Protein AF-A0A3N5EZY9-F1 (afdb_monomer_lite)

Sequence (137 aa):
MDCLSPEQLVAYVRGGGADARDVEAHVRDCPACAMELLLVRETRAEGRAKAVRPATDRFRKTPPQRSSVWIPWVAAAAVLVAAVLVAMISQKPQESAPVARPPEKPKKGVPPTPEPEPKKPVPPPPIPEPPKPEPKP

pLDDT: mean 72.3, std 18.39, range [35.28, 96.88]

Secondary structure (DSSP, 8-state):
--PPPHHHHHHHHTT--TTHHHHHHHHHH-HHHHHHHHHHHHHHHHHHHHHHHHHHHHHHS----S-TTSHHHHHHHHHHHHHHHHHHHH------------------------PPPPPPPPPPPPPPPPPPPPPP-

Radius of gyration: 38.28 Å; chains: 1; bounding box: 93×30×72 Å

Structure (mmCIF, N/CA/C/O backbone):
data_AF-A0A3N5EZY9-F1
#
_entry.id   AF-A0A3N5EZY9-F1
#
loop_
_atom_site.group_PDB
_atom_site.id
_atom_site.type_symbol
_atom_site.label_atom_id
_atom_site.label_alt_id
_atom_site.label_comp_id
_atom_site.label_asym_id
_atom_site.label_entity_id
_atom_site.label_seq_id
_atom_site.pdbx_PDB_ins_code
_atom_site.Cartn_x
_atom_site.Cartn_y
_atom_site.Cartn_z
_atom_site.occupancy
_atom_site.B_iso_or_equiv
_atom_site.auth_seq_id
_atom_site.auth_comp_id
_atom_site.auth_asym_id
_atom_site.auth_atom_id
_atom_site.pdbx_PDB_model_num
ATOM 1 N N . MET A 1 1 ? 15.326 -2.380 -27.214 1.00 69.00 1 MET A N 1
ATOM 2 C CA . MET A 1 1 ? 14.221 -2.578 -26.259 1.00 69.00 1 MET A CA 1
ATOM 3 C C . MET A 1 1 ? 14.477 -1.596 -25.145 1.00 69.00 1 MET A C 1
ATOM 5 O O . MET A 1 1 ? 15.401 -1.817 -24.372 1.00 69.00 1 MET A O 1
ATOM 9 N N . ASP A 1 2 ? 13.768 -0.474 -25.152 1.00 86.69 2 ASP A N 1
ATOM 10 C CA . ASP A 1 2 ? 13.911 0.545 -24.116 1.00 86.69 2 ASP A CA 1
ATOM 11 C C . ASP A 1 2 ? 13.182 0.051 -22.866 1.00 86.69 2 ASP A C 1
ATOM 13 O O . ASP A 1 2 ? 11.977 -0.185 -22.909 1.00 86.69 2 ASP A O 1
ATOM 17 N N . CYS A 1 3 ? 13.924 -0.204 -21.788 1.00 92.62 3 CYS A N 1
ATOM 18 C CA . CYS A 1 3 ? 13.348 -0.633 -20.515 1.00 92.62 3 CYS A CA 1
ATOM 19 C C . CYS A 1 3 ? 12.581 0.516 -19.849 1.00 92.62 3 CYS A C 1
ATOM 21 O O . CYS A 1 3 ? 12.886 1.691 -20.061 1.00 92.62 3 CYS A O 1
ATOM 23 N N . LEU A 1 4 ? 11.619 0.163 -18.995 1.00 92.69 4 LEU A N 1
ATOM 24 C CA . LEU A 1 4 ? 10.955 1.124 -18.115 1.00 92.69 4 LEU A CA 1
ATOM 25 C C . LEU A 1 4 ? 11.960 1.787 -17.175 1.00 92.69 4 LEU A C 1
ATOM 27 O O . LEU A 1 4 ? 12.909 1.154 -16.710 1.00 92.69 4 LEU A O 1
ATOM 31 N N . SER A 1 5 ? 11.716 3.057 -16.854 1.00 93.12 5 SER A N 1
ATOM 32 C CA . SER A 1 5 ? 12.529 3.743 -15.857 1.00 93.12 5 SER A CA 1
ATOM 33 C C . SER A 1 5 ? 12.178 3.247 -14.441 1.00 93.12 5 SER A C 1
ATOM 35 O O . SER A 1 5 ? 11.016 2.911 -14.164 1.00 93.12 5 SER A O 1
ATOM 37 N N . PRO A 1 6 ? 13.137 3.227 -13.498 1.00 91.19 6 PRO A N 1
ATOM 38 C CA . PRO A 1 6 ? 12.869 2.840 -12.112 1.00 91.19 6 PRO A CA 1
ATOM 39 C C . PRO A 1 6 ? 11.759 3.680 -11.464 1.00 91.19 6 PRO A C 1
ATOM 41 O O . PRO A 1 6 ? 10.964 3.181 -10.664 1.00 91.19 6 PRO A O 1
ATOM 44 N N . GLU A 1 7 ? 11.659 4.957 -11.833 1.00 91.00 7 GLU A N 1
ATOM 45 C CA . GLU A 1 7 ? 10.637 5.881 -11.343 1.00 91.00 7 GLU A CA 1
ATOM 46 C C . GLU A 1 7 ? 9.235 5.461 -11.795 1.00 91.00 7 GLU A C 1
ATOM 48 O O . GLU A 1 7 ? 8.301 5.504 -10.991 1.00 91.00 7 GLU A O 1
ATOM 53 N N . GLN A 1 8 ? 9.089 4.998 -13.042 1.00 92.38 8 GLN A N 1
ATOM 54 C CA . GLN A 1 8 ? 7.821 4.496 -13.580 1.00 92.38 8 GLN A CA 1
ATOM 55 C C . GLN A 1 8 ? 7.373 3.222 -12.855 1.00 92.38 8 GLN A C 1
ATOM 57 O O . GLN A 1 8 ? 6.210 3.112 -12.457 1.00 92.38 8 GLN A O 1
ATOM 62 N N . LEU A 1 9 ? 8.299 2.292 -12.597 1.00 92.50 9 LEU A N 1
ATOM 63 C CA . LEU A 1 9 ? 8.016 1.075 -11.828 1.00 92.50 9 LEU A CA 1
ATOM 64 C C . LEU A 1 9 ? 7.585 1.405 -10.390 1.00 92.50 9 LEU A C 1
ATOM 66 O O . LEU A 1 9 ? 6.612 0.842 -9.877 1.00 92.50 9 LEU A O 1
ATOM 70 N N . VAL A 1 10 ? 8.255 2.356 -9.733 1.00 92.44 10 VAL A N 1
ATOM 71 C CA . VAL A 1 10 ? 7.900 2.798 -8.374 1.00 92.44 10 VAL A CA 1
ATOM 72 C C . VAL A 1 10 ? 6.544 3.505 -8.345 1.00 92.44 10 VAL A C 1
ATOM 74 O O . VAL A 1 10 ? 5.753 3.256 -7.427 1.00 92.44 10 VAL A O 1
ATOM 77 N N . ALA A 1 11 ? 6.257 4.365 -9.324 1.00 92.62 11 ALA A N 1
ATOM 78 C CA . ALA A 1 11 ? 4.976 5.056 -9.462 1.00 92.62 11 ALA A CA 1
ATOM 79 C C . ALA A 1 11 ? 3.821 4.054 -9.641 1.00 92.62 11 ALA A C 1
ATOM 81 O O . ALA A 1 11 ? 2.841 4.091 -8.886 1.00 92.62 11 ALA A O 1
ATOM 82 N N . TYR A 1 12 ? 4.004 3.068 -10.525 1.00 93.50 12 TYR A N 1
ATOM 83 C CA . TYR A 1 12 ? 3.066 1.964 -10.726 1.00 93.50 12 TYR A CA 1
ATOM 84 C C . TYR A 1 12 ? 2.815 1.181 -9.428 1.00 93.50 12 TYR A C 1
ATOM 86 O O . TYR A 1 12 ? 1.672 1.032 -8.994 1.00 93.50 12 TYR A O 1
ATOM 94 N N . VAL A 1 13 ? 3.870 0.764 -8.717 1.00 93.44 13 VAL A N 1
ATOM 95 C CA . VAL A 1 13 ? 3.731 0.033 -7.443 1.00 93.44 13 VAL A CA 1
ATOM 96 C C . VAL A 1 13 ? 3.103 0.907 -6.340 1.00 93.44 13 VAL A C 1
ATOM 98 O O . VAL A 1 13 ? 2.479 0.398 -5.404 1.00 93.44 13 VAL A O 1
ATOM 101 N N . ARG A 1 14 ? 3.237 2.240 -6.407 1.00 91.50 14 ARG A N 1
ATOM 102 C CA . ARG A 1 14 ? 2.540 3.202 -5.528 1.00 91.50 14 ARG A CA 1
ATOM 103 C C . ARG A 1 14 ? 1.053 3.361 -5.826 1.00 91.50 14 ARG A C 1
ATOM 105 O O . ARG A 1 14 ? 0.378 3.925 -4.970 1.00 91.50 14 ARG A O 1
ATOM 112 N N . GLY A 1 15 ? 0.542 2.773 -6.904 1.00 86.69 15 GLY A N 1
ATOM 113 C CA . GLY A 1 15 ? -0.860 2.897 -7.302 1.00 86.69 15 GLY A CA 1
ATOM 114 C C . GLY A 1 15 ? -1.168 4.254 -7.932 1.00 86.69 15 GLY A C 1
ATOM 115 O O . GLY A 1 15 ? -2.319 4.673 -7.929 1.00 86.69 15 GLY A O 1
ATOM 116 N N . GLY A 1 16 ? -0.142 4.955 -8.423 1.00 72.12 16 GLY A N 1
ATOM 117 C CA . GLY A 1 16 ? -0.268 6.275 -9.027 1.00 72.12 16 GLY A CA 1
ATOM 118 C C . GLY A 1 16 ? 0.480 6.318 -10.349 1.00 72.12 16 GLY A C 1
ATOM 119 O O . GLY A 1 16 ? 1.668 6.615 -10.369 1.00 72.12 16 GLY A O 1
ATOM 120 N N . GLY A 1 17 ? -0.215 6.021 -11.442 1.00 75.44 17 GLY A N 1
ATOM 121 C CA . GLY A 1 17 ? 0.287 6.213 -12.799 1.00 75.44 17 GLY A CA 1
ATOM 122 C C . GLY A 1 17 ? -0.862 6.119 -13.795 1.00 75.44 17 GLY A C 1
ATOM 123 O O . GLY A 1 17 ? -1.653 5.180 -13.715 1.00 75.44 17 GLY A O 1
ATOM 124 N N . ALA A 1 18 ? -0.960 7.091 -14.705 1.00 73.19 18 ALA A N 1
ATOM 125 C CA . ALA A 1 18 ? -1.908 7.047 -15.823 1.00 73.19 18 ALA A CA 1
ATOM 126 C C . ALA A 1 18 ? -1.618 5.859 -16.764 1.00 73.19 18 ALA A C 1
ATOM 128 O O . ALA A 1 18 ? -2.531 5.321 -17.381 1.00 73.19 18 ALA A O 1
ATOM 129 N N . ASP A 1 19 ? -0.373 5.378 -16.751 1.00 87.88 19 ASP A N 1
ATOM 130 C CA . ASP A 1 19 ? 0.168 4.410 -17.711 1.00 87.88 19 ASP A CA 1
ATOM 131 C C . ASP A 1 19 ? 0.239 2.983 -17.137 1.00 87.88 19 ASP A C 1
ATOM 133 O O . ASP A 1 19 ? 1.049 2.155 -17.551 1.00 87.88 19 ASP A O 1
ATOM 137 N N . ALA A 1 20 ? -0.591 2.661 -16.138 1.00 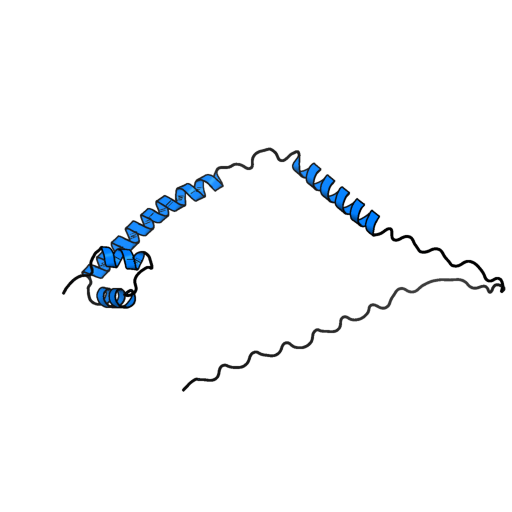91.69 20 ALA A N 1
ATOM 138 C CA . ALA A 1 20 ? -0.545 1.360 -15.462 1.00 91.69 20 ALA A CA 1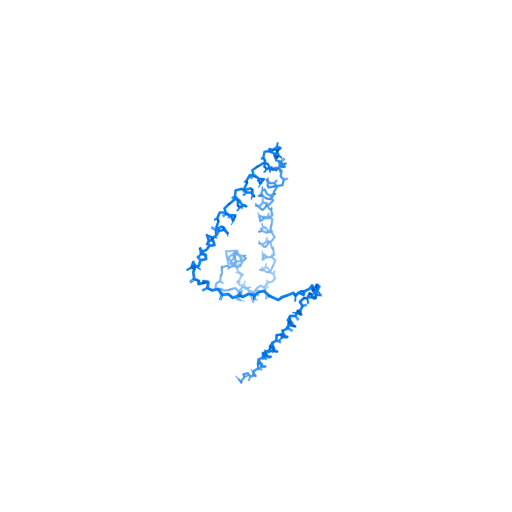
ATOM 139 C C . ALA A 1 20 ? -0.728 0.173 -16.427 1.00 91.69 20 ALA A C 1
ATOM 141 O O . ALA A 1 20 ? -0.122 -0.881 -16.240 1.00 91.69 20 ALA A O 1
ATOM 142 N N . ARG A 1 21 ? -1.546 0.351 -17.472 1.00 91.75 21 ARG A N 1
ATOM 143 C CA . ARG A 1 21 ? -1.771 -0.668 -18.505 1.00 91.75 21 ARG A CA 1
ATOM 144 C C . ARG A 1 21 ? -0.576 -0.837 -19.435 1.00 91.75 21 ARG A C 1
ATOM 146 O O . ARG A 1 21 ? -0.253 -1.971 -19.778 1.00 91.75 21 ARG A O 1
ATOM 153 N N . ASP A 1 22 ? 0.102 0.251 -19.773 1.00 92.94 22 ASP A N 1
ATOM 154 C CA . ASP A 1 22 ? 1.275 0.221 -20.648 1.00 92.94 22 ASP A CA 1
ATOM 155 C C . ASP A 1 22 ? 2.480 -0.392 -19.929 1.00 92.94 22 ASP A C 1
ATOM 157 O O . ASP A 1 22 ? 3.198 -1.213 -20.500 1.00 92.94 22 ASP A O 1
ATOM 161 N N . VAL A 1 23 ? 2.639 -0.096 -18.634 1.00 93.44 23 VAL A N 1
ATOM 162 C CA . VAL A 1 23 ? 3.625 -0.757 -17.766 1.00 93.44 23 VAL A CA 1
ATOM 163 C C . VAL A 1 23 ? 3.352 -2.260 -17.675 1.00 93.44 23 VAL A C 1
ATOM 165 O O . VAL A 1 23 ? 4.277 -3.060 -17.800 1.00 93.44 23 VAL A O 1
ATOM 168 N N . GLU A 1 24 ? 2.093 -2.672 -17.497 1.00 93.62 24 GLU A N 1
ATOM 169 C CA . GLU A 1 24 ? 1.716 -4.093 -17.470 1.00 93.62 24 GLU A CA 1
ATOM 170 C C . GLU A 1 24 ? 2.001 -4.806 -18.793 1.00 93.62 24 GLU A C 1
ATOM 172 O O . GLU A 1 24 ? 2.471 -5.944 -18.772 1.00 93.62 24 GLU A O 1
ATOM 177 N N . ALA A 1 25 ? 1.723 -4.159 -19.927 1.00 95.00 25 ALA A N 1
ATOM 178 C CA . ALA A 1 25 ? 2.024 -4.703 -21.246 1.00 95.00 25 ALA A CA 1
ATOM 179 C C . ALA A 1 25 ? 3.54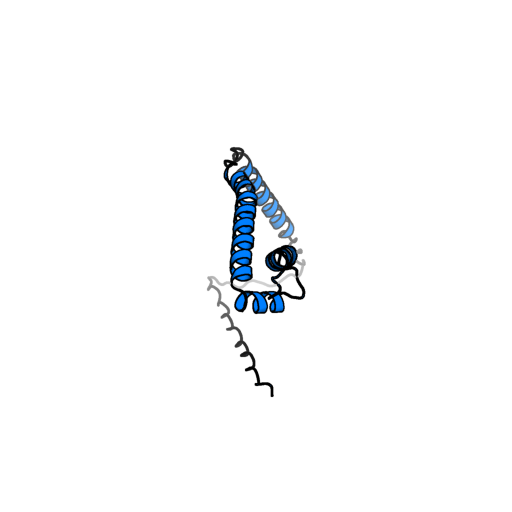0 -4.860 -21.437 1.00 95.00 25 ALA A C 1
ATOM 181 O O . ALA A 1 25 ? 4.012 -5.963 -21.698 1.00 95.00 25 ALA A O 1
ATOM 182 N N . HIS A 1 26 ? 4.314 -3.803 -21.176 1.00 95.06 26 HIS A N 1
ATOM 183 C CA . HIS A 1 26 ? 5.770 -3.836 -21.301 1.00 95.06 26 HIS A CA 1
ATOM 184 C C . HIS A 1 26 ? 6.409 -4.913 -20.416 1.00 95.06 26 HIS A C 1
ATOM 186 O O . HIS A 1 26 ? 7.300 -5.636 -20.850 1.00 95.06 26 HIS A O 1
ATOM 192 N N . VAL A 1 27 ? 5.945 -5.055 -19.173 1.00 95.12 27 VAL A N 1
ATOM 193 C CA . VAL A 1 27 ? 6.469 -6.054 -18.231 1.00 95.12 27 VAL A CA 1
ATOM 194 C C . VAL A 1 27 ? 6.194 -7.490 -18.692 1.00 95.12 27 VAL A C 1
ATOM 196 O O . VAL A 1 27 ? 6.981 -8.382 -18.382 1.00 95.12 27 VAL A O 1
ATOM 199 N N . ARG A 1 28 ? 5.114 -7.742 -19.444 1.00 95.25 28 ARG A N 1
ATOM 200 C CA . ARG A 1 28 ? 4.857 -9.072 -20.028 1.00 95.25 28 ARG A CA 1
ATOM 201 C C . ARG A 1 28 ? 5.844 -9.408 -21.140 1.00 95.25 28 ARG A C 1
ATOM 203 O O . ARG A 1 28 ? 6.241 -10.564 -21.252 1.00 95.25 28 ARG A O 1
ATOM 210 N N . ASP A 1 29 ? 6.253 -8.401 -21.904 1.00 96.06 29 ASP A N 1
ATOM 211 C CA . ASP A 1 29 ? 7.120 -8.569 -23.071 1.00 96.06 29 ASP A CA 1
ATOM 212 C C . ASP A 1 29 ? 8.618 -8.416 -22.732 1.00 96.06 29 ASP A C 1
ATOM 214 O O . ASP A 1 29 ? 9.481 -8.856 -23.492 1.00 96.06 29 ASP A O 1
ATOM 218 N N . CYS A 1 30 ? 8.948 -7.832 -21.574 1.00 96.88 30 CYS A N 1
ATOM 219 C CA . CYS A 1 30 ? 10.315 -7.558 -21.132 1.00 96.88 30 CYS A CA 1
ATOM 220 C C . CYS A 1 30 ? 10.642 -8.260 -19.794 1.00 96.88 30 CYS A C 1
ATOM 222 O O . CYS A 1 30 ? 10.281 -7.758 -18.721 1.00 96.88 30 CYS A O 1
ATOM 224 N N . PRO A 1 31 ? 11.396 -9.381 -19.803 1.00 95.69 31 PRO A N 1
ATOM 225 C CA . PRO A 1 31 ? 11.696 -10.142 -18.586 1.00 95.69 31 PRO A CA 1
ATOM 226 C C . PRO A 1 31 ? 12.578 -9.371 -17.594 1.00 95.69 31 PRO A C 1
ATOM 228 O O . PRO A 1 31 ? 12.462 -9.573 -16.387 1.00 95.69 31 PRO A O 1
ATOM 231 N N . ALA A 1 32 ? 13.426 -8.457 -18.075 1.00 95.19 32 ALA A N 1
ATOM 232 C CA . ALA A 1 32 ? 14.235 -7.600 -17.209 1.00 95.19 32 ALA A CA 1
ATOM 233 C C . ALA A 1 32 ? 13.347 -6.681 -16.352 1.00 95.19 32 ALA A C 1
ATOM 235 O O . ALA A 1 32 ? 13.480 -6.655 -15.130 1.00 95.19 32 ALA A O 1
ATOM 236 N N . CYS A 1 33 ? 12.367 -6.016 -16.974 1.00 95.75 33 CYS A N 1
ATOM 237 C CA . CYS A 1 33 ? 11.412 -5.165 -16.261 1.00 95.75 33 CYS A CA 1
ATOM 238 C C . CYS A 1 33 ? 10.494 -5.973 -15.331 1.00 95.75 33 CYS A C 1
ATOM 240 O O . CYS A 1 33 ? 10.118 -5.487 -14.265 1.00 95.75 33 CYS A O 1
ATOM 242 N N . ALA A 1 34 ? 10.163 -7.220 -15.686 1.00 96.06 34 ALA A N 1
ATOM 243 C CA . ALA A 1 34 ? 9.431 -8.121 -14.795 1.00 96.06 34 ALA A CA 1
ATOM 244 C C . ALA A 1 34 ? 10.209 -8.436 -13.513 1.00 96.06 34 ALA A C 1
ATOM 246 O O . ALA A 1 34 ? 9.644 -8.373 -12.419 1.00 96.06 34 ALA A O 1
ATOM 247 N N . MET A 1 35 ? 11.505 -8.724 -13.634 1.00 95.94 35 MET A N 1
ATOM 248 C CA . MET A 1 35 ? 12.366 -8.984 -12.481 1.00 95.94 35 MET A CA 1
ATOM 249 C C . MET A 1 35 ? 12.543 -7.740 -11.605 1.00 95.94 35 MET A C 1
ATOM 251 O O . MET A 1 35 ? 12.428 -7.834 -10.381 1.00 95.94 35 MET A O 1
ATOM 255 N N . GLU A 1 36 ? 12.747 -6.566 -12.203 1.00 94.94 36 GLU A N 1
ATOM 256 C CA . GLU A 1 36 ? 12.829 -5.313 -11.445 1.00 94.94 36 GLU A CA 1
ATOM 257 C C . GLU A 1 36 ? 11.520 -4.987 -10.721 1.00 94.94 36 GLU A C 1
ATOM 259 O O . GLU A 1 36 ? 11.534 -4.592 -9.553 1.00 94.94 36 GLU A O 1
ATOM 264 N N . LEU A 1 37 ? 10.370 -5.232 -11.354 1.00 94.94 37 LEU A N 1
ATOM 265 C CA . LEU A 1 37 ? 9.073 -5.030 -10.717 1.00 94.94 37 LEU A CA 1
ATOM 266 C C . LEU A 1 37 ? 8.897 -5.915 -9.471 1.00 94.94 37 LEU A C 1
ATOM 268 O O . LEU A 1 37 ? 8.326 -5.463 -8.473 1.00 94.94 37 LEU A O 1
ATOM 272 N N . LEU A 1 38 ? 9.379 -7.161 -9.505 1.00 94.88 38 LEU A N 1
ATOM 273 C CA . LEU A 1 38 ? 9.345 -8.059 -8.347 1.00 94.88 38 LEU A CA 1
ATOM 274 C C . LEU A 1 38 ? 10.208 -7.523 -7.197 1.00 94.88 38 LEU A C 1
ATOM 276 O O . LEU A 1 38 ? 9.717 -7.431 -6.071 1.00 94.88 38 LEU A O 1
ATOM 280 N N . LEU A 1 39 ? 11.431 -7.074 -7.489 1.00 94.31 39 LEU A N 1
ATOM 281 C CA . LEU A 1 39 ? 12.337 -6.471 -6.502 1.00 94.31 39 LEU A CA 1
ATOM 282 C C . LEU A 1 39 ? 11.734 -5.211 -5.858 1.00 94.31 39 LEU A C 1
ATOM 284 O O . LEU A 1 39 ? 11.766 -5.036 -4.635 1.00 94.31 39 LEU A O 1
ATOM 288 N N . VAL A 1 40 ? 11.116 -4.335 -6.655 1.00 93.31 40 VAL A N 1
ATOM 289 C CA . VAL A 1 40 ? 10.452 -3.120 -6.148 1.00 93.31 40 VAL A CA 1
ATOM 290 C C . VAL A 1 40 ? 9.250 -3.469 -5.256 1.00 93.31 40 VAL A C 1
ATOM 292 O O . VAL A 1 40 ? 8.982 -2.787 -4.260 1.00 93.31 40 VAL A O 1
ATOM 295 N N . ARG A 1 41 ? 8.514 -4.543 -5.565 1.00 93.12 41 ARG A N 1
ATOM 296 C CA . ARG A 1 41 ? 7.398 -5.018 -4.728 1.00 93.12 41 ARG A CA 1
ATOM 297 C C . ARG A 1 41 ? 7.882 -5.613 -3.408 1.00 93.12 41 ARG A C 1
ATOM 299 O O . ARG A 1 41 ? 7.281 -5.317 -2.374 1.00 93.12 41 ARG A O 1
ATOM 306 N N . GLU A 1 42 ? 8.953 -6.398 -3.433 1.00 93.38 42 GLU A N 1
ATOM 307 C CA . GLU A 1 42 ? 9.539 -7.019 -2.243 1.00 93.38 42 GLU A CA 1
ATOM 308 C C . GLU A 1 42 ? 10.094 -5.967 -1.280 1.00 93.38 42 GLU A C 1
ATOM 310 O O . GLU A 1 42 ? 9.648 -5.882 -0.136 1.00 93.38 42 GLU A O 1
ATOM 315 N N . THR A 1 43 ? 10.955 -5.071 -1.765 1.00 90.31 43 THR A N 1
ATOM 316 C CA . THR A 1 43 ? 11.530 -3.980 -0.954 1.00 90.31 43 THR A CA 1
ATOM 317 C C . THR A 1 43 ? 10.453 -3.099 -0.316 1.00 90.31 43 THR A C 1
ATOM 319 O O . THR A 1 43 ? 10.555 -2.688 0.845 1.00 90.31 43 THR A O 1
ATOM 322 N N . ARG A 1 44 ? 9.351 -2.847 -1.030 1.00 88.56 44 ARG A N 1
ATOM 323 C CA . ARG A 1 44 ? 8.195 -2.143 -0.470 1.00 88.56 44 ARG A CA 1
ATOM 324 C C . ARG A 1 44 ? 7.458 -2.965 0.583 1.00 88.56 44 ARG A C 1
ATOM 326 O O . ARG A 1 44 ? 7.022 -2.391 1.584 1.00 88.56 44 ARG A O 1
ATOM 333 N N . ALA A 1 45 ? 7.249 -4.258 0.350 1.00 86.75 45 ALA A N 1
ATOM 334 C CA . ALA A 1 45 ? 6.598 -5.139 1.312 1.00 86.75 45 ALA A CA 1
ATOM 335 C C . ALA A 1 45 ? 7.407 -5.202 2.614 1.00 86.75 45 ALA A C 1
ATOM 337 O O . ALA A 1 45 ? 6.832 -5.053 3.694 1.00 86.75 45 ALA A O 1
ATOM 338 N N . GLU A 1 46 ? 8.734 -5.290 2.519 1.00 85.56 46 GLU A N 1
ATOM 339 C CA . GLU A 1 46 ? 9.642 -5.214 3.664 1.00 85.56 46 GLU A CA 1
ATOM 340 C C . GLU A 1 46 ? 9.561 -3.864 4.383 1.00 85.56 46 GLU A C 1
ATOM 342 O O . GLU A 1 46 ? 9.441 -3.818 5.611 1.00 85.56 46 GLU A O 1
ATOM 347 N N . GLY A 1 47 ? 9.573 -2.756 3.635 1.00 82.12 47 GLY A N 1
ATOM 348 C CA . GLY A 1 47 ? 9.409 -1.412 4.192 1.00 82.12 47 GLY A CA 1
ATOM 349 C C . GLY A 1 47 ? 8.072 -1.242 4.922 1.00 82.12 47 GLY A C 1
ATOM 350 O O . GLY A 1 47 ? 8.027 -0.701 6.028 1.00 82.12 47 GLY A O 1
ATOM 351 N N . ARG A 1 48 ? 6.978 -1.777 4.362 1.00 79.62 48 ARG A N 1
ATOM 352 C CA . ARG A 1 48 ? 5.657 -1.785 5.011 1.00 79.62 48 ARG A CA 1
ATOM 353 C C . ARG A 1 48 ? 5.629 -2.677 6.245 1.00 79.62 48 ARG A C 1
ATOM 355 O O . ARG A 1 48 ? 5.099 -2.254 7.265 1.00 79.62 48 ARG A O 1
ATOM 362 N N . ALA A 1 49 ? 6.211 -3.871 6.193 1.00 75.81 49 ALA A N 1
ATOM 363 C CA . ALA A 1 49 ? 6.272 -4.765 7.346 1.00 75.81 49 ALA A CA 1
ATOM 364 C C . ALA A 1 49 ? 7.038 -4.121 8.512 1.00 75.81 49 ALA A C 1
ATOM 366 O O . ALA A 1 49 ? 6.592 -4.195 9.660 1.00 75.81 49 ALA A O 1
ATOM 367 N N . LYS A 1 50 ? 8.144 -3.426 8.214 1.00 74.31 50 LYS A N 1
ATOM 368 C CA . LYS A 1 50 ? 8.924 -2.653 9.193 1.00 74.31 50 LYS A CA 1
ATOM 369 C C . LYS A 1 50 ? 8.170 -1.432 9.725 1.00 74.31 50 LYS A C 1
ATOM 371 O O . LYS A 1 50 ? 8.339 -1.110 10.893 1.00 74.31 50 LYS A O 1
ATOM 376 N N . ALA A 1 51 ? 7.326 -0.780 8.924 1.00 71.12 51 ALA A N 1
ATOM 377 C CA . ALA A 1 51 ? 6.518 0.360 9.367 1.00 71.12 51 ALA A CA 1
ATOM 378 C C . ALA A 1 51 ? 5.277 -0.049 10.186 1.00 71.12 51 ALA A C 1
ATOM 380 O O . ALA A 1 51 ? 4.901 0.641 11.130 1.00 71.12 51 ALA A O 1
ATOM 381 N N . VAL A 1 52 ? 4.646 -1.181 9.857 1.00 64.56 52 VAL A N 1
ATOM 382 C CA . VAL A 1 52 ? 3.401 -1.640 10.501 1.00 64.56 52 VAL A CA 1
ATOM 383 C C . VAL A 1 52 ? 3.669 -2.373 11.819 1.00 64.56 52 VAL A C 1
ATOM 385 O O . VAL A 1 52 ? 2.951 -2.153 12.795 1.00 64.56 52 VAL A O 1
ATOM 388 N N . ARG A 1 53 ? 4.731 -3.190 11.902 1.00 58.91 53 ARG A N 1
ATOM 389 C CA . ARG A 1 53 ? 5.085 -3.921 13.134 1.00 58.91 53 ARG A CA 1
ATOM 390 C C . ARG A 1 53 ? 5.260 -3.047 14.391 1.00 58.91 53 ARG A C 1
ATOM 392 O O . ARG A 1 53 ? 4.719 -3.438 15.425 1.00 58.91 53 ARG A O 1
ATOM 399 N N . PRO A 1 54 ? 5.938 -1.883 14.370 1.00 57.97 54 PRO A N 1
ATOM 400 C CA . PRO A 1 54 ? 6.095 -1.062 15.572 1.00 57.97 54 PRO A CA 1
ATOM 401 C C . PRO A 1 54 ? 4.787 -0.400 16.027 1.00 57.97 54 PRO A C 1
ATOM 403 O O . PRO A 1 54 ? 4.647 -0.094 17.211 1.00 57.97 54 PRO A O 1
ATOM 406 N N . ALA A 1 55 ? 3.819 -0.198 15.126 1.00 57.41 55 ALA A N 1
ATOM 407 C CA . ALA A 1 55 ? 2.526 0.379 15.482 1.00 57.41 55 ALA A CA 1
ATOM 408 C C . ALA A 1 55 ? 1.640 -0.639 16.216 1.00 57.41 55 ALA A C 1
ATOM 410 O O . ALA A 1 55 ? 1.070 -0.326 17.259 1.00 57.41 55 ALA A O 1
ATOM 411 N N . THR A 1 56 ? 1.573 -1.881 15.732 1.00 62.12 56 THR A N 1
ATOM 412 C CA . THR A 1 56 ? 0.721 -2.917 16.341 1.00 62.12 56 THR A CA 1
ATOM 413 C C . THR A 1 56 ? 1.296 -3.492 17.635 1.00 62.12 56 THR A C 1
ATOM 415 O O . THR A 1 56 ? 0.540 -3.924 18.502 1.00 62.12 56 THR A O 1
ATOM 418 N N . ASP A 1 57 ? 2.622 -3.486 17.802 1.00 58.66 57 ASP A N 1
ATOM 419 C CA . ASP A 1 57 ? 3.265 -4.056 18.994 1.00 58.66 57 ASP A CA 1
ATOM 420 C C . ASP A 1 57 ? 3.165 -3.127 20.224 1.00 58.66 57 ASP A C 1
ATOM 422 O O . ASP A 1 57 ? 3.143 -3.595 21.362 1.00 58.66 57 ASP A O 1
ATOM 426 N N . ARG A 1 58 ? 2.993 -1.810 20.019 1.00 57.56 58 ARG A N 1
ATOM 427 C CA . ARG A 1 58 ? 2.676 -0.865 21.110 1.00 57.56 58 ARG A CA 1
ATOM 428 C C . ARG A 1 58 ? 1.259 -1.043 21.651 1.00 57.56 58 ARG A C 1
ATOM 430 O O . ARG A 1 58 ? 1.073 -0.990 22.861 1.00 57.56 58 ARG A O 1
ATOM 437 N N . PHE A 1 59 ? 0.284 -1.321 20.788 1.00 58.31 59 PHE A N 1
ATOM 438 C CA . PHE A 1 59 ? -1.101 -1.557 21.216 1.00 58.31 59 PHE A CA 1
ATOM 439 C C . PHE A 1 59 ? -1.285 -2.874 21.978 1.00 58.31 59 PHE A C 1
ATOM 441 O O . PHE A 1 59 ? -2.214 -3.003 22.771 1.00 58.31 59 PHE A O 1
ATOM 448 N N . ARG A 1 60 ? -0.395 -3.852 21.776 1.00 58.72 60 ARG A N 1
ATOM 449 C CA . ARG A 1 60 ? -0.485 -5.164 22.431 1.00 58.72 60 ARG A CA 1
ATOM 450 C C . ARG A 1 60 ? 0.223 -5.228 23.789 1.00 58.72 60 ARG A C 1
ATOM 452 O O . ARG A 1 60 ? 0.001 -6.174 24.537 1.00 58.72 60 ARG A O 1
ATOM 459 N N . LYS A 1 61 ? 1.072 -4.244 24.104 1.00 57.66 61 LYS A N 1
ATOM 460 C CA . LYS A 1 61 ? 1.907 -4.210 25.319 1.00 57.66 61 LYS A CA 1
ATOM 461 C C . LYS A 1 61 ? 1.400 -3.284 26.422 1.00 57.66 61 LYS A C 1
ATOM 463 O O . LYS A 1 61 ? 2.062 -3.190 27.449 1.00 57.66 61 LYS A O 1
ATOM 468 N N . THR A 1 62 ? 0.241 -2.644 26.279 1.00 53.84 62 THR A N 1
ATOM 469 C CA . THR A 1 62 ? -0.466 -2.106 27.448 1.00 53.84 62 THR A CA 1
ATOM 470 C C . THR A 1 62 ? -1.197 -3.254 28.143 1.00 53.84 62 THR A C 1
ATOM 472 O O . THR A 1 62 ? -2.245 -3.670 27.643 1.00 53.84 62 THR A O 1
ATOM 475 N N . PRO A 1 63 ? -0.688 -3.806 29.267 1.00 59.34 63 PRO A N 1
ATOM 476 C CA . PRO A 1 63 ? -1.529 -4.636 30.120 1.00 59.34 63 PRO A CA 1
ATOM 477 C C . PRO A 1 63 ? -2.768 -3.813 30.502 1.00 59.34 63 PRO A C 1
ATOM 479 O O . PRO A 1 63 ? -2.634 -2.596 30.667 1.00 59.34 63 PRO A O 1
ATOM 482 N N . PRO A 1 64 ? -3.961 -4.423 30.642 1.00 56.03 64 PRO A N 1
ATOM 483 C CA . PRO A 1 64 ? -5.127 -3.711 31.144 1.00 56.03 64 PRO A CA 1
ATOM 484 C C . PRO A 1 64 ? -4.750 -3.097 32.491 1.00 56.03 64 PRO A C 1
ATOM 486 O O . PRO A 1 64 ? -4.511 -3.791 33.482 1.00 56.03 64 PRO A O 1
ATOM 489 N N . GLN A 1 65 ? -4.585 -1.777 32.480 1.00 55.56 65 GLN A N 1
ATOM 490 C CA . GLN A 1 65 ? -4.157 -1.017 33.631 1.00 55.56 65 GLN A CA 1
ATOM 491 C C . GLN A 1 65 ? -5.213 -1.213 34.716 1.00 55.56 65 GLN A C 1
ATOM 493 O O . GLN A 1 65 ? -6.412 -1.050 34.509 1.00 55.56 65 GLN A O 1
ATOM 498 N N . ARG A 1 66 ? -4.718 -1.638 35.868 1.00 55.25 66 ARG A N 1
ATOM 499 C CA . ARG A 1 66 ? -5.397 -2.138 37.062 1.00 55.25 66 ARG A CA 1
ATOM 500 C C . ARG A 1 66 ? -6.232 -1.061 37.793 1.00 55.25 66 ARG A C 1
ATOM 502 O O . ARG A 1 66 ? -6.170 -0.981 39.011 1.00 55.25 66 ARG A O 1
ATOM 509 N N . SER A 1 67 ? -6.985 -0.217 37.083 1.00 58.84 67 SER A N 1
ATOM 510 C CA . SER A 1 67 ? -7.852 0.845 37.639 1.00 58.84 67 SER A CA 1
ATOM 511 C C . SER A 1 67 ? -9.328 0.426 37.778 1.00 58.84 67 SER A C 1
ATOM 513 O O . SER A 1 67 ? -10.194 1.224 38.131 1.00 58.84 67 SER A O 1
ATOM 515 N N . SER A 1 68 ? -9.628 -0.855 37.551 1.00 54.47 68 SER A N 1
ATOM 516 C CA . SER A 1 68 ? -10.985 -1.381 37.374 1.00 54.47 68 SER A CA 1
ATOM 517 C C . SER A 1 68 ? -11.767 -1.679 38.667 1.00 54.47 68 SER A C 1
ATOM 519 O O . SER A 1 68 ? -12.633 -2.550 38.661 1.00 54.47 68 SER A O 1
ATOM 521 N N . VAL A 1 69 ? -11.496 -0.976 39.773 1.00 57.00 69 VAL A N 1
ATOM 522 C CA . VAL A 1 69 ? -12.312 -1.098 41.006 1.00 57.00 69 VAL A CA 1
ATOM 523 C C . VAL A 1 69 ? -13.380 0.004 41.096 1.00 57.00 69 VAL A C 1
ATOM 525 O O . VAL A 1 69 ? -14.401 -0.179 41.751 1.00 57.00 69 VAL A O 1
ATOM 528 N N . TRP A 1 70 ? -13.216 1.124 40.381 1.00 56.62 70 TRP A N 1
ATOM 529 C CA . TRP A 1 70 ? -14.163 2.254 40.434 1.00 56.62 70 TRP A CA 1
ATOM 530 C C . TRP A 1 70 ? -15.214 2.264 39.314 1.00 56.62 70 TRP A C 1
ATOM 532 O O . TRP A 1 70 ? -16.306 2.798 39.486 1.00 56.62 70 TRP A O 1
ATOM 542 N N . ILE A 1 71 ? -14.927 1.608 38.188 1.00 58.09 71 ILE A N 1
ATOM 543 C CA . ILE A 1 71 ? -15.824 1.519 37.026 1.00 58.09 71 ILE A CA 1
ATOM 544 C C . ILE A 1 71 ? -17.187 0.859 37.338 1.00 58.09 71 ILE A C 1
ATOM 546 O O . ILE A 1 71 ? -18.193 1.382 36.852 1.00 58.09 71 ILE A O 1
ATOM 550 N N . PRO A 1 72 ? -17.306 -0.216 38.154 1.00 61.94 72 PRO A N 1
ATOM 551 C CA . PRO A 1 72 ? -18.625 -0.804 38.408 1.00 61.94 72 PRO A CA 1
ATOM 552 C C . PRO A 1 72 ? -19.554 0.144 39.179 1.00 61.94 72 PRO A C 1
ATOM 554 O O . PRO A 1 72 ? -20.757 0.151 38.930 1.00 61.94 72 PRO A O 1
ATOM 557 N N . TRP A 1 73 ? -19.009 0.998 40.050 1.00 72.62 73 TRP A N 1
ATOM 558 C CA . TRP A 1 73 ? -19.795 1.989 40.788 1.00 72.62 73 TRP A CA 1
ATOM 559 C C . TRP A 1 73 ? -20.306 3.113 39.885 1.00 72.62 73 TRP A C 1
ATOM 561 O O . TRP A 1 73 ? -21.452 3.532 40.029 1.00 72.62 73 TRP A O 1
ATOM 571 N N . VAL A 1 74 ? -19.504 3.552 38.909 1.00 79.88 74 VAL A N 1
ATOM 572 C CA . VAL A 1 74 ? -19.936 4.554 37.918 1.00 79.88 74 VAL A CA 1
ATOM 573 C C . VAL A 1 74 ? -21.043 3.992 37.025 1.00 79.88 74 VAL A C 1
ATOM 575 O O . VAL A 1 74 ? -22.040 4.671 36.786 1.00 79.88 74 VAL A O 1
ATOM 578 N N . ALA A 1 75 ? -20.914 2.738 36.582 1.00 77.56 75 ALA A N 1
ATOM 579 C CA . ALA A 1 75 ? -21.956 2.0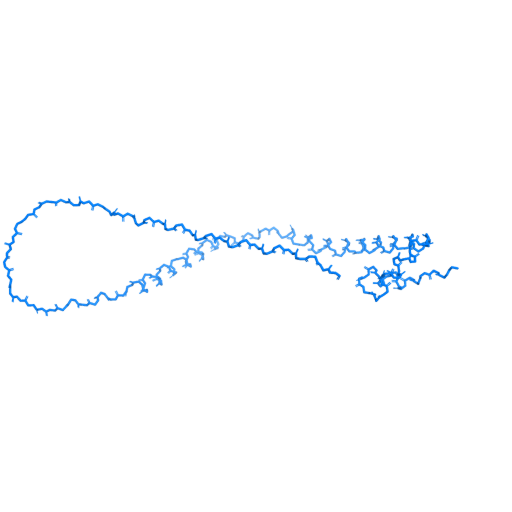75 35.801 1.00 77.56 75 ALA A CA 1
ATOM 580 C C . ALA A 1 75 ? -23.259 1.913 36.606 1.00 77.56 75 ALA A C 1
ATOM 582 O O . ALA A 1 75 ? -24.333 2.241 36.106 1.00 77.56 75 ALA A O 1
ATOM 583 N N . ALA A 1 76 ? -23.172 1.482 37.868 1.00 81.31 76 ALA A N 1
ATOM 584 C CA . ALA A 1 76 ? -24.335 1.360 38.747 1.00 81.31 76 ALA A CA 1
ATOM 585 C C . ALA A 1 76 ? -25.019 2.715 39.007 1.00 81.31 76 ALA A C 1
ATOM 587 O O . ALA A 1 76 ? -26.245 2.812 38.935 1.00 81.31 76 ALA A O 1
ATOM 588 N N . ALA A 1 77 ? -24.240 3.775 39.249 1.00 87.06 77 ALA A N 1
ATOM 589 C CA . ALA A 1 77 ? -24.765 5.125 39.437 1.00 87.06 77 ALA A CA 1
ATOM 590 C C . ALA A 1 77 ? -25.481 5.641 38.179 1.00 87.06 77 ALA A C 1
ATOM 592 O O . ALA A 1 77 ? -26.577 6.189 38.280 1.00 87.06 77 ALA A O 1
ATOM 593 N N . ALA A 1 78 ? -24.912 5.415 36.991 1.00 88.75 78 ALA A N 1
ATOM 594 C CA . ALA A 1 78 ? -25.533 5.816 35.730 1.00 88.75 78 ALA A CA 1
ATOM 595 C C . ALA A 1 78 ? -26.886 5.117 35.496 1.00 88.75 78 ALA A C 1
ATOM 597 O O . ALA A 1 78 ? -27.851 5.767 35.090 1.00 88.75 78 ALA A O 1
ATOM 598 N N . VAL A 1 79 ? -26.987 3.818 35.804 1.00 92.19 79 VAL A N 1
ATOM 599 C CA . VAL A 1 79 ? -28.247 3.061 35.681 1.00 92.19 79 VAL A CA 1
ATOM 600 C C . VAL A 1 79 ? -29.304 3.573 36.664 1.00 92.19 79 VAL A C 1
ATOM 602 O O . VAL A 1 79 ? -30.456 3.756 36.274 1.00 92.19 79 VAL A O 1
ATOM 605 N N . LEU A 1 80 ? -28.925 3.862 37.913 1.00 92.94 80 LEU A N 1
ATOM 606 C CA . LEU A 1 80 ? -29.841 4.436 38.907 1.00 92.94 80 LEU A CA 1
ATOM 607 C C . LEU A 1 80 ? -30.369 5.808 38.478 1.00 92.94 80 LEU A C 1
ATOM 609 O O . LEU A 1 80 ? -31.572 6.050 38.556 1.00 92.94 80 LEU A O 1
ATOM 613 N N . VAL A 1 81 ? -29.498 6.687 37.980 1.00 94.38 81 VAL A N 1
ATOM 614 C CA . VAL A 1 81 ? -29.900 8.014 37.486 1.00 94.38 81 VAL A CA 1
ATOM 615 C C . VAL A 1 81 ? -30.877 7.888 36.317 1.00 94.38 81 VAL A C 1
ATOM 617 O O . VAL A 1 81 ? -31.912 8.556 36.312 1.00 94.38 81 VAL A O 1
ATOM 620 N N . ALA A 1 82 ? -30.603 6.995 35.361 1.00 92.56 82 ALA A N 1
ATOM 621 C CA . ALA A 1 82 ? -31.507 6.740 34.243 1.00 92.56 82 ALA A CA 1
ATOM 622 C C . ALA A 1 82 ? -32.873 6.208 34.713 1.00 92.56 82 ALA A C 1
ATOM 624 O O . ALA A 1 82 ? -33.907 6.685 34.248 1.00 92.56 82 ALA A O 1
ATOM 625 N N . ALA A 1 83 ? -32.897 5.277 35.671 1.00 91.88 83 ALA A N 1
ATOM 626 C CA . ALA A 1 83 ? -34.137 4.736 36.224 1.00 91.88 83 ALA A CA 1
ATOM 627 C C . ALA A 1 83 ? -34.977 5.807 36.944 1.00 91.88 83 ALA A C 1
ATOM 629 O O . ALA A 1 83 ? -36.193 5.859 36.760 1.00 91.88 83 ALA A O 1
ATOM 630 N N . VAL A 1 84 ? -34.340 6.700 37.711 1.00 91.81 84 VAL A N 1
ATOM 631 C CA . VAL A 1 84 ? -35.023 7.820 38.382 1.00 91.81 84 VAL A CA 1
ATOM 632 C C . VAL A 1 84 ? -35.601 8.804 37.364 1.00 91.81 84 VAL A C 1
ATOM 634 O O . VAL A 1 84 ? -36.745 9.229 37.511 1.00 91.81 84 VAL A O 1
ATOM 637 N N . LEU A 1 85 ? -34.858 9.128 36.303 1.00 91.00 85 LEU A N 1
ATOM 638 C CA . LEU A 1 85 ? -35.349 9.967 35.205 1.00 91.00 85 LEU A CA 1
ATOM 639 C C . LEU A 1 85 ? -36.572 9.347 34.521 1.00 91.00 85 LEU A C 1
ATOM 641 O O . LEU A 1 85 ? -37.574 10.030 34.320 1.00 91.00 85 LEU A O 1
ATOM 645 N N . VAL A 1 86 ? -36.530 8.046 34.222 1.00 89.06 86 VAL A N 1
ATOM 646 C CA . VAL A 1 86 ? -37.669 7.328 33.631 1.00 89.06 86 VAL A CA 1
ATOM 647 C C . VAL A 1 86 ? -38.874 7.329 34.573 1.00 89.06 86 VAL A C 1
ATOM 649 O O . VAL A 1 86 ? -39.992 7.572 34.119 1.00 89.06 86 VAL A O 1
ATOM 652 N N . ALA A 1 87 ? -38.671 7.117 35.876 1.00 86.44 87 ALA A N 1
ATOM 653 C CA . ALA A 1 87 ? -39.746 7.159 36.866 1.00 86.44 87 ALA A CA 1
ATOM 654 C C . ALA A 1 87 ? -40.379 8.556 36.971 1.00 86.44 87 ALA A C 1
ATOM 656 O O . ALA A 1 87 ? -41.603 8.665 36.974 1.00 86.44 87 ALA A O 1
ATOM 657 N N . MET A 1 88 ? -39.569 9.620 36.980 1.00 85.50 88 MET A N 1
ATOM 658 C CA . MET A 1 88 ? -40.052 11.007 37.001 1.00 85.50 88 MET A CA 1
ATOM 659 C C . MET A 1 88 ? -40.863 11.357 35.749 1.00 85.50 88 MET A C 1
ATOM 661 O O . MET A 1 88 ? -41.904 11.997 35.852 1.00 85.50 88 MET A O 1
ATOM 665 N N . ILE A 1 89 ? -40.432 10.902 34.570 1.00 84.44 89 ILE A N 1
ATOM 666 C CA . ILE A 1 89 ? -41.158 11.134 33.309 1.00 84.44 89 ILE A CA 1
ATOM 667 C C . ILE A 1 89 ? -42.447 10.294 33.244 1.00 84.44 89 ILE A C 1
ATOM 669 O O . ILE A 1 89 ? -43.440 10.715 32.651 1.00 84.44 89 ILE A O 1
ATOM 673 N N . SER A 1 90 ? -42.449 9.111 33.867 1.00 75.88 90 SER A N 1
ATOM 674 C CA . SER A 1 90 ? -43.599 8.195 33.875 1.00 75.88 90 SER A CA 1
ATOM 675 C C . SER A 1 90 ? -44.683 8.586 34.881 1.00 75.88 90 SER A C 1
ATOM 677 O O . SER A 1 90 ? -45.822 8.142 34.742 1.00 75.88 90 SER A O 1
ATOM 679 N N . GLN A 1 91 ? -44.381 9.450 35.854 1.00 65.31 91 GLN A N 1
ATOM 680 C CA . GLN A 1 91 ? -45.390 10.081 36.706 1.00 65.31 91 GLN A CA 1
ATOM 681 C C . GLN A 1 91 ? -46.083 11.227 35.960 1.00 65.31 91 GLN A C 1
ATOM 683 O O . GLN A 1 91 ? -45.989 12.397 36.324 1.00 65.31 91 GLN A O 1
ATOM 688 N N . LYS A 1 92 ? -46.830 10.894 34.904 1.00 61.97 92 LYS A N 1
ATOM 689 C CA . LYS A 1 92 ? -47.904 11.781 34.455 1.00 61.97 92 LYS A CA 1
ATOM 690 C C . LYS A 1 92 ? -48.941 11.847 35.586 1.00 61.97 92 LYS A C 1
ATOM 692 O O . LYS A 1 92 ? -49.387 10.782 36.021 1.00 61.97 92 LYS A O 1
ATOM 697 N N . PRO A 1 93 ? -49.328 13.044 36.067 1.00 51.38 93 PRO A N 1
ATOM 698 C CA . PRO A 1 93 ? -50.414 13.184 37.025 1.00 51.38 93 PRO A CA 1
ATOM 699 C C . PRO A 1 93 ? -51.645 12.507 36.437 1.00 51.38 93 PRO A C 1
ATOM 701 O O . PRO A 1 93 ? -52.060 12.842 35.327 1.00 51.38 93 PRO A O 1
ATOM 704 N N . GLN A 1 94 ? -52.189 11.519 37.145 1.00 50.75 94 GLN A N 1
ATOM 705 C CA . GLN A 1 94 ? -53.494 10.997 36.792 1.00 50.75 94 GLN A CA 1
ATOM 706 C C . GLN A 1 94 ? -54.469 12.156 36.993 1.00 50.75 94 GLN A C 1
ATOM 708 O O . GLN A 1 94 ? -54.715 12.589 38.119 1.00 50.75 94 GLN A O 1
ATOM 713 N N . GLU A 1 95 ? -54.895 12.728 35.870 1.00 47.53 95 GLU A N 1
ATOM 714 C CA . GLU A 1 95 ? -55.842 13.822 35.802 1.00 47.53 95 GLU A CA 1
ATOM 715 C C . GLU A 1 95 ? -57.069 13.435 36.625 1.00 47.53 95 GLU A C 1
ATOM 717 O O . GLU A 1 95 ? -57.712 12.406 36.410 1.00 47.53 95 GLU A O 1
ATOM 722 N N . SER A 1 96 ? -57.281 14.244 37.654 1.00 45.44 96 SER A N 1
ATOM 723 C CA . SER A 1 96 ? -58.350 14.191 38.632 1.00 45.44 96 SER A CA 1
ATOM 724 C C . SER A 1 96 ? -59.690 13.812 38.010 1.00 45.44 96 SER A C 1
ATOM 726 O O . SER A 1 96 ? -60.160 14.461 37.076 1.00 45.44 96 SER A O 1
ATOM 728 N N . ALA A 1 97 ? -60.325 12.798 38.596 1.00 52.53 97 ALA A N 1
ATOM 729 C CA . ALA A 1 97 ? -61.716 12.451 38.355 1.00 52.53 97 ALA A CA 1
ATOM 730 C C . ALA A 1 97 ? -62.624 13.701 38.359 1.00 52.53 97 ALA A C 1
ATOM 732 O O . ALA A 1 97 ? -62.494 14.539 39.260 1.00 52.53 97 ALA A O 1
ATOM 733 N N . PRO A 1 98 ? -63.588 13.827 37.428 1.00 45.94 98 PRO A N 1
ATOM 734 C CA . PRO A 1 98 ? -64.606 14.853 37.534 1.00 45.94 98 PRO A CA 1
ATOM 735 C C . PRO A 1 98 ? -65.627 14.443 38.602 1.00 45.94 98 PRO A C 1
ATOM 737 O O . PRO A 1 98 ? -66.259 13.387 38.543 1.00 45.94 98 PRO A O 1
ATOM 740 N N . VAL A 1 99 ? -65.767 15.310 39.600 1.00 54.31 99 VAL A N 1
ATOM 741 C CA . VAL A 1 99 ? -66.785 15.246 40.646 1.00 54.31 99 VAL A CA 1
ATOM 742 C C . VAL A 1 99 ? -68.188 15.471 40.058 1.00 54.31 99 VAL A C 1
ATOM 744 O O . VAL A 1 99 ? -68.396 16.362 39.240 1.00 54.31 99 VAL A O 1
ATOM 747 N N . ALA A 1 100 ? -69.133 14.699 40.608 1.00 43.66 100 ALA A N 1
ATOM 748 C CA . ALA A 1 100 ? -70.593 14.856 40.647 1.00 43.66 100 ALA A CA 1
ATOM 749 C C . ALA A 1 100 ? -71.436 14.379 39.449 1.00 43.66 100 ALA A C 1
ATOM 751 O O . ALA A 1 100 ? -71.621 15.106 38.478 1.00 43.66 100 ALA A O 1
ATOM 752 N N . ARG A 1 101 ? -72.141 13.249 39.654 1.00 35.28 101 ARG A N 1
ATOM 753 C CA . ARG A 1 101 ? -73.608 13.229 39.891 1.00 35.28 101 ARG A CA 1
ATOM 754 C C . ARG A 1 101 ? -73.991 12.080 40.852 1.00 35.28 101 ARG A C 1
ATOM 756 O O . ARG A 1 101 ? -73.545 10.961 40.617 1.00 35.28 101 ARG A O 1
ATOM 763 N N . PRO A 1 102 ? -74.808 12.294 41.902 1.00 44.91 102 PRO A N 1
ATOM 764 C CA . PRO A 1 102 ? -75.585 11.226 42.538 1.00 44.91 102 PRO A CA 1
ATOM 765 C C . PRO A 1 102 ? -76.991 11.146 41.899 1.00 44.91 102 PRO A C 1
ATOM 767 O O . PRO A 1 102 ? -77.411 12.133 41.290 1.00 44.91 102 PRO A O 1
ATOM 770 N N . PRO A 1 103 ? -77.800 10.088 42.111 1.00 56.00 103 PRO A N 1
ATOM 771 C CA . PRO A 1 103 ? -77.526 8.731 42.612 1.00 56.00 103 PRO A CA 1
ATOM 772 C C . PRO A 1 103 ? -78.048 7.634 41.643 1.00 56.00 103 PRO A C 1
ATOM 774 O O . PRO A 1 103 ? -78.868 7.929 40.789 1.00 56.00 103 PRO A O 1
ATOM 777 N N . GLU A 1 104 ? -77.677 6.358 41.823 1.00 38.25 104 GLU A N 1
ATOM 778 C CA . GLU A 1 104 ? -78.648 5.242 41.791 1.00 38.25 104 GLU A CA 1
ATOM 779 C C . GLU A 1 104 ? -78.059 3.920 42.326 1.00 38.25 104 GLU A C 1
ATOM 781 O O . GLU A 1 104 ? -76.853 3.707 42.389 1.00 38.25 104 GLU A O 1
ATOM 786 N N . LYS A 1 105 ? -78.963 3.091 42.845 1.00 40.88 105 LYS A N 1
ATOM 787 C CA . LYS A 1 105 ? -78.793 2.021 43.843 1.00 40.88 105 LYS A CA 1
ATOM 788 C C . LYS A 1 105 ? -78.222 0.685 43.298 1.00 40.88 105 LYS A C 1
ATOM 790 O O . LYS A 1 105 ? -78.150 0.487 42.091 1.00 40.88 105 LYS A O 1
ATOM 795 N N . PRO A 1 106 ? -77.838 -0.256 44.192 1.00 57.50 106 PRO A N 1
ATOM 796 C CA . PRO A 1 106 ? -76.876 -1.328 43.927 1.00 57.50 106 PRO A CA 1
ATOM 797 C C . PRO A 1 106 ? -77.526 -2.625 43.422 1.00 57.50 106 PRO A C 1
ATOM 799 O O . PRO A 1 106 ? -78.628 -2.976 43.854 1.00 57.50 106 PRO A O 1
ATOM 802 N N . LYS A 1 107 ? -76.806 -3.417 42.612 1.00 43.09 107 LYS A N 1
ATOM 803 C CA . LYS A 1 107 ? -77.125 -4.840 42.401 1.00 43.09 107 LYS A CA 1
ATOM 804 C C . LYS A 1 107 ? -75.887 -5.743 42.483 1.00 43.09 107 LYS A C 1
ATOM 806 O O . LYS A 1 107 ? -74.881 -5.535 41.822 1.00 43.09 107 LYS A O 1
ATOM 811 N N . LYS A 1 108 ? -76.058 -6.728 43.369 1.00 43.22 108 LYS A N 1
ATOM 812 C CA . LYS A 1 108 ? -75.273 -7.920 43.719 1.00 43.22 108 LYS A CA 1
ATOM 813 C C . LYS A 1 108 ? -74.614 -8.642 42.531 1.00 43.22 108 LYS A C 1
ATOM 815 O O . LYS A 1 108 ? -75.250 -8.772 41.492 1.00 43.22 108 LYS A O 1
ATOM 820 N N . GLY A 1 109 ? -73.470 -9.291 42.778 1.00 36.94 109 GLY A N 1
ATOM 821 C CA . GLY A 1 109 ? -73.035 -10.468 42.009 1.00 36.94 109 GLY A CA 1
ATOM 822 C C . GLY A 1 109 ? -71.516 -10.627 41.878 1.00 36.94 109 GLY A C 1
ATOM 823 O O . GLY A 1 109 ? -70.859 -9.797 41.278 1.00 36.94 109 GLY A O 1
ATOM 824 N N . VAL A 1 110 ? -70.989 -11.706 42.447 1.00 41.94 110 VAL A N 1
ATOM 825 C CA . VAL A 1 110 ? -69.598 -12.229 42.462 1.00 41.94 110 VAL A CA 1
ATOM 826 C C . VAL A 1 110 ? -69.480 -13.317 41.343 1.00 41.94 110 VAL A C 1
ATOM 828 O O . VAL A 1 110 ? -70.567 -13.736 40.932 1.00 41.94 110 VAL A O 1
ATOM 831 N N . PRO A 1 111 ? -68.341 -13.926 40.878 1.00 46.31 111 PRO A N 1
ATOM 832 C CA . PRO A 1 111 ? -66.866 -13.712 40.912 1.00 46.31 111 PRO A CA 1
ATOM 833 C C . PRO A 1 111 ? -66.216 -13.753 39.464 1.00 46.31 111 PRO A C 1
ATOM 835 O O . PRO A 1 111 ? -66.751 -13.066 38.604 1.00 46.31 111 PRO A O 1
ATOM 838 N N . PRO A 1 112 ? -65.067 -14.422 39.144 1.00 50.91 112 PRO A N 1
ATOM 839 C CA . PRO A 1 112 ? -63.857 -13.833 38.542 1.00 50.91 112 PRO A CA 1
ATOM 840 C C . PRO A 1 112 ? -63.606 -14.131 37.032 1.00 50.91 112 PRO A C 1
ATOM 842 O O . PRO A 1 112 ? -64.165 -15.061 36.468 1.00 50.91 112 PRO A O 1
ATOM 845 N N . THR A 1 113 ? -62.720 -13.321 36.431 1.00 43.72 113 THR A N 1
ATOM 846 C CA . THR A 1 113 ? -61.766 -13.498 35.292 1.00 43.72 113 THR A CA 1
ATOM 847 C C . THR A 1 113 ? -61.977 -14.617 34.244 1.00 43.72 113 THR A C 1
ATOM 849 O O . THR A 1 113 ? -62.145 -15.781 34.598 1.00 43.72 113 THR A O 1
ATOM 852 N N . PRO A 1 114 ? -61.770 -14.319 32.941 1.00 42.50 114 PRO A N 1
ATOM 853 C CA . PRO A 1 114 ? -60.558 -14.828 32.271 1.00 42.50 114 PRO A CA 1
ATOM 854 C C . PRO A 1 114 ? -59.703 -13.761 31.557 1.00 42.50 114 PRO A C 1
ATOM 856 O O . PRO A 1 114 ? -60.176 -12.707 31.144 1.00 42.50 114 PRO A O 1
ATOM 859 N N . GLU A 1 115 ? -58.424 -14.116 31.446 1.00 51.69 115 GLU A N 1
ATOM 860 C CA . GLU A 1 115 ? -57.283 -13.500 30.755 1.00 51.69 115 GLU A CA 1
ATOM 861 C C . GLU A 1 115 ? -57.480 -13.247 29.231 1.00 51.69 115 GLU A C 1
ATOM 863 O O . GLU A 1 115 ? -58.482 -13.670 28.656 1.00 51.69 115 GLU A O 1
ATOM 868 N N . PRO A 1 116 ? -56.542 -12.533 28.569 1.00 52.69 116 PRO A N 1
ATOM 869 C CA . PRO A 1 116 ? -56.739 -11.814 27.313 1.00 52.69 116 PRO A CA 1
ATOM 870 C C . PRO A 1 116 ? -56.591 -12.694 26.068 1.00 52.69 116 PRO A C 1
ATOM 872 O O . PRO A 1 116 ? -55.795 -13.629 26.042 1.00 52.69 116 PRO A O 1
ATOM 875 N N . GLU A 1 117 ? -57.253 -12.312 24.973 1.00 52.50 117 GLU A N 1
ATOM 876 C CA . GLU A 1 117 ? -56.915 -12.843 23.649 1.00 52.50 117 GLU A CA 1
ATOM 877 C C . GLU A 1 117 ? -55.705 -12.093 23.048 1.00 52.50 117 GLU A C 1
ATOM 879 O O . GLU A 1 117 ? -55.754 -10.869 22.870 1.00 52.50 117 GLU A O 1
ATOM 884 N N . PRO A 1 118 ? -54.611 -12.795 22.694 1.00 52.81 118 PRO A N 1
ATOM 885 C CA . PRO A 1 118 ? -53.479 -12.217 21.980 1.00 52.81 118 PRO A CA 1
ATOM 886 C C . PRO A 1 118 ? -53.870 -11.915 20.530 1.00 52.81 118 PRO A C 1
ATOM 888 O O . PRO A 1 118 ? -54.305 -12.796 19.787 1.00 52.81 118 PRO A O 1
ATOM 891 N N . LYS A 1 119 ? -53.660 -10.676 20.076 1.00 54.72 119 LYS A N 1
ATOM 892 C CA . LYS A 1 119 ? -53.765 -10.349 18.648 1.00 54.72 119 LYS A CA 1
ATOM 893 C C . LYS A 1 119 ? -52.675 -11.108 17.878 1.00 54.72 119 LYS A C 1
ATOM 895 O O . LYS A 1 119 ? -51.489 -10.904 18.127 1.00 54.72 119 LYS A O 1
ATOM 900 N N . LYS A 1 120 ? -53.083 -11.972 16.940 1.00 54.09 120 LYS A N 1
ATOM 901 C CA . LYS A 1 120 ? -52.202 -12.641 15.965 1.00 54.09 120 LYS A CA 1
ATOM 902 C C . LYS A 1 120 ? -51.256 -11.627 15.292 1.00 54.09 120 LYS A C 1
ATOM 904 O O . LYS A 1 120 ? -51.741 -10.587 14.841 1.00 54.09 120 LYS A O 1
ATOM 909 N N . PRO A 1 121 ? -49.955 -11.930 15.133 1.00 52.31 121 PRO A N 1
ATOM 910 C CA . PRO A 1 121 ? -49.078 -11.163 14.257 1.00 52.31 121 PRO A CA 1
ATOM 911 C C . PRO A 1 121 ? -49.510 -11.375 12.803 1.00 52.31 121 PRO A C 1
ATOM 913 O O . PRO A 1 121 ? -49.627 -12.508 12.335 1.00 52.31 121 PRO A O 1
ATOM 916 N N . VAL A 1 122 ? -49.764 -10.282 12.091 1.00 63.56 122 VAL A N 1
ATOM 917 C CA . VAL A 1 122 ? -49.962 -10.290 10.638 1.00 63.56 122 VAL A CA 1
ATOM 918 C C . VAL A 1 122 ? -48.616 -10.649 9.984 1.00 63.56 122 VAL A C 1
ATOM 920 O O . VAL A 1 122 ? -47.603 -10.060 10.370 1.00 63.56 122 VAL A O 1
ATOM 923 N N . PRO A 1 123 ? -48.551 -11.602 9.035 1.00 62.88 123 PRO A N 1
ATOM 924 C CA . PRO A 1 123 ? -47.316 -11.886 8.309 1.00 62.88 123 PRO A CA 1
ATOM 925 C C . PRO A 1 123 ? -46.919 -10.687 7.428 1.00 62.88 123 PRO A C 1
ATOM 927 O O . PRO A 1 123 ? -47.799 -10.027 6.868 1.00 62.88 123 PRO A O 1
ATOM 930 N N . PRO A 1 124 ? -45.616 -10.386 7.289 1.00 65.94 124 PRO A N 1
ATOM 931 C CA . PRO A 1 124 ? -45.162 -9.315 6.412 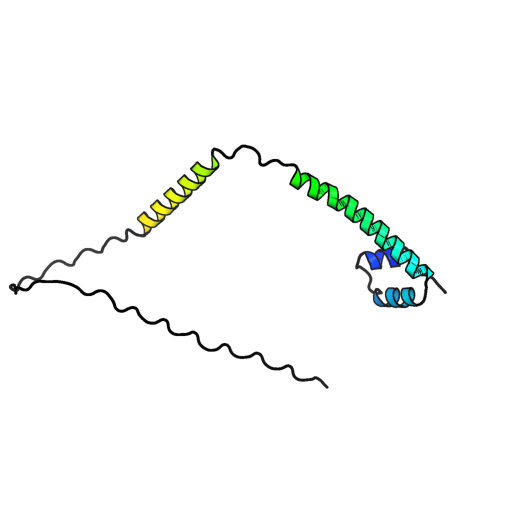1.00 65.94 124 PRO A CA 1
ATOM 932 C C . PRO A 1 124 ? -45.479 -9.640 4.939 1.00 65.94 124 PRO A C 1
ATOM 934 O O . PRO A 1 124 ? -45.464 -10.813 4.553 1.00 65.94 124 PRO A O 1
ATOM 937 N N . PRO A 1 125 ? -45.766 -8.622 4.108 1.00 65.44 125 PRO A N 1
ATOM 938 C CA . PRO A 1 125 ? -46.036 -8.818 2.688 1.00 65.44 125 PRO A CA 1
ATOM 939 C C . PRO A 1 125 ? -44.794 -9.342 1.942 1.00 65.44 125 PRO A C 1
ATOM 941 O O . PRO A 1 125 ? -43.664 -9.063 2.356 1.00 65.44 125 PRO A O 1
ATOM 944 N N . PRO A 1 126 ? -44.985 -10.087 0.836 1.00 64.19 126 PRO A N 1
ATOM 945 C CA . PRO A 1 126 ? -43.888 -10.624 0.042 1.00 64.19 126 PRO A CA 1
ATOM 946 C C . PRO A 1 126 ? -43.035 -9.504 -0.567 1.00 64.19 126 PRO A C 1
ATOM 948 O O . PRO A 1 126 ? -43.544 -8.521 -1.107 1.00 64.19 126 PRO A O 1
ATOM 951 N N . ILE A 1 127 ? -41.719 -9.681 -0.463 1.00 65.38 127 ILE A N 1
ATOM 952 C CA . ILE A 1 127 ? -40.694 -8.810 -1.040 1.00 65.38 127 ILE A CA 1
ATOM 953 C C . ILE A 1 127 ? -40.747 -8.956 -2.575 1.00 65.38 127 ILE A C 1
ATOM 955 O O . ILE A 1 127 ? -40.704 -10.089 -3.055 1.00 65.38 127 ILE A O 1
ATOM 959 N N . PRO A 1 128 ? -40.828 -7.862 -3.355 1.00 65.88 128 PRO A N 1
ATOM 960 C CA . PRO A 1 128 ? -40.751 -7.926 -4.814 1.00 65.88 128 PRO A CA 1
ATOM 961 C C . PRO A 1 128 ? -39.380 -8.433 -5.285 1.00 65.88 128 PRO A C 1
ATOM 963 O O . PRO A 1 128 ? -38.346 -7.960 -4.811 1.00 65.88 128 PRO A O 1
ATOM 966 N N . GLU A 1 129 ? -39.369 -9.374 -6.231 1.00 68.50 129 GLU A N 1
ATOM 967 C CA . GLU A 1 129 ? -38.144 -9.883 -6.856 1.00 68.50 129 GLU A CA 1
ATOM 968 C C . GLU A 1 129 ? -37.424 -8.791 -7.675 1.00 68.50 129 GLU A C 1
ATOM 970 O O . GLU A 1 129 ? -38.076 -7.973 -8.333 1.00 68.50 129 GLU A O 1
ATOM 975 N N . PRO A 1 130 ? -36.078 -8.759 -7.666 1.00 71.25 130 PRO A N 1
ATOM 976 C CA . PRO A 1 130 ? -35.308 -7.804 -8.453 1.00 71.25 130 PRO A CA 1
ATOM 977 C C . PRO A 1 130 ? -35.410 -8.101 -9.963 1.00 71.25 130 PRO A C 1
ATOM 979 O O . PRO A 1 130 ? -35.371 -9.266 -10.369 1.00 71.25 130 PRO A O 1
ATOM 982 N N . PRO A 1 131 ? -35.494 -7.066 -10.819 1.00 67.81 131 PRO A N 1
ATOM 983 C CA . PRO A 1 131 ? -35.593 -7.242 -12.260 1.00 67.81 131 PRO A CA 1
ATOM 984 C C . PRO A 1 131 ? -34.315 -7.853 -12.848 1.00 67.81 131 PRO A C 1
ATOM 986 O O . PRO A 1 131 ? -33.189 -7.470 -12.521 1.00 67.81 131 PRO A O 1
ATOM 989 N N . LYS A 1 132 ? -34.523 -8.817 -13.745 1.00 69.44 132 LYS A N 1
ATOM 990 C CA . LYS A 1 132 ? -33.495 -9.527 -14.510 1.00 69.44 132 LYS A CA 1
ATOM 991 C C . LYS A 1 132 ? -32.761 -8.539 -15.439 1.00 69.44 132 LYS A C 1
ATOM 993 O O . LYS A 1 132 ? -33.436 -7.776 -16.125 1.00 69.44 132 LYS A O 1
ATOM 998 N N . PRO A 1 133 ? -31.417 -8.531 -15.489 1.00 66.75 133 PRO A N 1
ATOM 999 C CA . PRO A 1 133 ? -30.683 -7.611 -16.351 1.00 66.75 133 PRO A CA 1
ATOM 1000 C C . PRO A 1 133 ? -30.88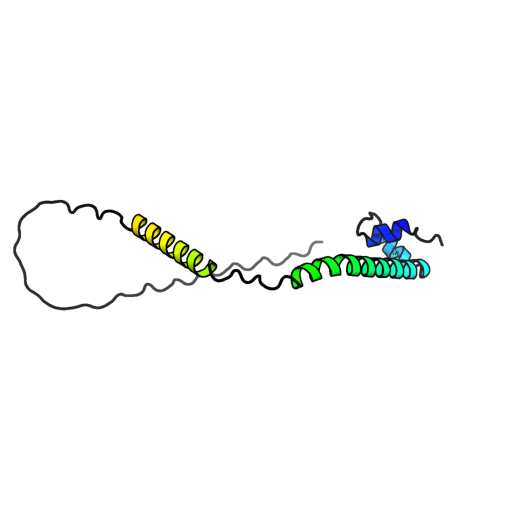7 -7.968 -17.828 1.00 66.75 133 PRO A C 1
ATOM 1002 O O . PRO A 1 133 ? -30.653 -9.105 -18.241 1.00 66.75 133 PRO A O 1
ATOM 1005 N N . GLU A 1 134 ? -31.325 -6.987 -18.614 1.00 66.31 134 GLU A N 1
ATOM 1006 C CA . GLU A 1 134 ? -31.401 -7.086 -20.070 1.00 66.31 134 GLU A CA 1
ATOM 1007 C C . GLU A 1 134 ? -29.990 -7.060 -20.694 1.00 66.31 134 GLU A C 1
ATOM 1009 O O . GLU A 1 134 ? -29.116 -6.317 -20.229 1.00 66.31 134 GLU A O 1
ATOM 1014 N N . PRO A 1 135 ? -29.738 -7.856 -21.748 1.00 62.81 135 PRO A N 1
ATOM 1015 C CA . PRO A 1 135 ? -28.486 -7.825 -22.494 1.00 62.81 135 PRO A CA 1
ATOM 1016 C C . PRO A 1 135 ? -28.431 -6.578 -23.392 1.00 62.81 135 PRO A C 1
ATOM 1018 O O . PRO A 1 135 ? -29.343 -6.322 -24.176 1.00 62.81 135 PRO A O 1
ATOM 1021 N N . LYS A 1 136 ? -27.351 -5.796 -23.283 1.00 58.12 136 LYS A N 1
ATOM 1022 C CA . LYS A 1 136 ? -27.085 -4.663 -24.183 1.00 58.12 136 LYS A CA 1
ATOM 1023 C C . LYS A 1 136 ? -26.588 -5.159 -25.553 1.00 58.12 136 LYS A C 1
ATOM 1025 O O . LYS A 1 136 ? -25.754 -6.067 -25.557 1.00 58.12 136 LYS A O 1
ATOM 1030 N N . PRO A 1 137 ? -27.051 -4.571 -26.673 1.00 67.50 137 PRO A N 1
ATOM 1031 C CA . PRO A 1 137 ? -26.393 -4.694 -27.972 1.00 67.50 137 PRO A CA 1
ATOM 1032 C C . PRO A 1 137 ? -25.096 -3.875 -28.042 1.00 67.50 137 PRO A C 1
ATOM 1034 O O . PRO A 1 137 ? -24.974 -2.874 -27.292 1.00 67.50 137 PRO A O 1
#

Foldseek 3Di:
DDADDLVQLLCLLVVHDPCVVVLVVRCVVDVVSVVSSVVSNVVVVVVVCVVVVVVVVVVVPPDPPPPPPCVVVVVVVVVVVVVVVVVVVVPPPPPDDDDDDDDDDDDDDDDDDDDDDDDDDDDDDDDDDDDDDDDDD